Protein AF-A0A2V5JCP9-F1 (afdb_monomer)

Foldseek 3Di:
DVVVVVVVVVVVVVVPVDDPPPDDDDDDDDDDPDDPDVDDDDDDDDDDPPPVPPPDDDDPVRVVVVVVVVQQVCLVVDPVSHRWDADPNDTPD

Secondary structure (DSSP, 8-state):
-HHHHHHHHHHHHHHHTT-----------PPP---------------------------HHHHHHHHHHHHHHHHHHSTTS----EETTEE--

Sequence (93 aa):
MIARLIVILCVSLFLTSGLPLLVVGQLQHPLPLRQPTMQVPPATTASSPQVNVLTREVSNADISAGIKSHISYERRRAADRKFHITYRGKNLA

Radius of gyration: 25.9 Å; Cα c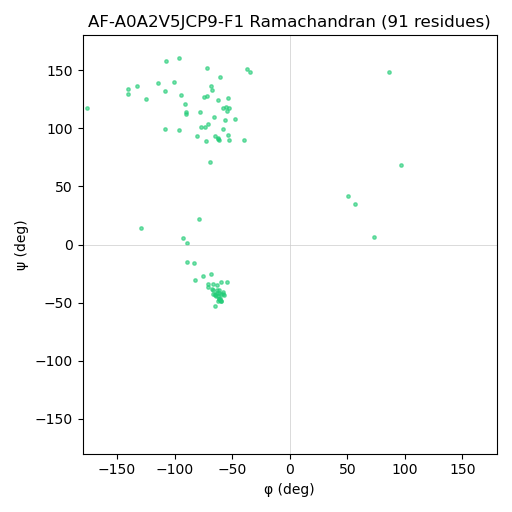ontacts (8 Å, |Δi|>4): 24; chains: 1; bounding box: 51×52×66 Å

Solvent-accessible surface area (backbone atoms only — not comparable to full-atom values): 6447 Å² total; per-residue (Å²): 115,68,72,61,55,54,53,54,52,54,55,55,60,67,67,64,79,70,75,84,78,83,74,87,80,82,94,78,86,80,89,71,93,71,71,91,67,86,77,73,76,86,76,89,68,78,89,62,82,78,70,82,72,74,84,65,92,73,52,72,66,56,54,51,50,51,54,53,49,50,49,53,53,52,11,70,70,34,93,85,58,47,62,75,50,76,54,97,91,36,74,77,101

Structure (mmCIF, N/CA/C/O backbone):
data_AF-A0A2V5JCP9-F1
#
_entry.id   AF-A0A2V5JCP9-F1
#
loop_
_atom_site.group_PDB
_atom_site.id
_atom_site.type_symbol
_atom_site.label_atom_id
_atom_site.label_alt_id
_atom_site.label_comp_id
_atom_site.label_asym_id
_atom_site.label_entity_id
_atom_site.label_seq_id
_atom_site.pdbx_PDB_ins_code
_atom_site.Cartn_x
_atom_site.Cartn_y
_atom_site.Cartn_z
_atom_site.occupancy
_atom_site.B_iso_or_equiv
_atom_site.auth_seq_id
_atom_site.auth_comp_id
_atom_site.auth_asym_id
_atom_site.auth_atom_id
_atom_site.pdbx_PDB_model_num
ATOM 1 N N . MET A 1 1 ? 37.403 10.712 -47.216 1.00 70.75 1 MET A N 1
ATOM 2 C CA . MET A 1 1 ? 37.066 12.025 -46.608 1.00 70.75 1 MET A CA 1
ATOM 3 C C . MET A 1 1 ? 35.753 11.983 -45.825 1.00 70.75 1 MET A C 1
ATOM 5 O O . MET A 1 1 ? 35.748 12.416 -44.683 1.00 70.75 1 MET A O 1
ATOM 9 N N . ILE A 1 2 ? 34.687 11.385 -46.368 1.00 77.38 2 ILE A N 1
ATOM 10 C CA . ILE A 1 2 ? 33.351 11.299 -45.738 1.00 77.38 2 ILE A CA 1
ATOM 11 C C . ILE A 1 2 ? 33.359 10.628 -44.350 1.00 77.38 2 ILE A C 1
ATOM 13 O O . ILE A 1 2 ? 32.782 11.166 -43.412 1.00 77.38 2 ILE A O 1
ATOM 17 N N . ALA A 1 3 ? 34.088 9.521 -44.169 1.00 73.50 3 ALA A N 1
ATOM 18 C CA . ALA A 1 3 ? 34.171 8.841 -42.869 1.00 73.50 3 ALA A CA 1
ATOM 19 C C . ALA A 1 3 ? 34.745 9.730 -41.745 1.00 73.50 3 ALA A C 1
ATOM 21 O O . ALA A 1 3 ? 34.328 9.625 -40.597 1.00 73.50 3 ALA A O 1
ATOM 22 N N . ARG A 1 4 ? 35.658 10.656 -42.078 1.00 74.50 4 ARG A N 1
ATOM 23 C CA . ARG A 1 4 ? 36.209 11.611 -41.104 1.00 74.50 4 ARG A CA 1
ATOM 24 C C . ARG A 1 4 ? 35.178 12.666 -40.691 1.00 74.50 4 ARG A C 1
ATOM 26 O O . ARG A 1 4 ? 35.163 13.051 -39.530 1.00 74.50 4 ARG A O 1
ATOM 33 N N . LEU A 1 5 ? 34.293 13.080 -41.603 1.00 80.00 5 LEU A N 1
ATOM 34 C CA . LEU A 1 5 ? 33.208 14.023 -41.300 1.00 80.00 5 LEU A CA 1
ATOM 35 C C . LEU A 1 5 ? 32.160 13.412 -40.359 1.00 80.00 5 LEU A C 1
ATOM 37 O O . LEU A 1 5 ? 31.698 14.087 -39.444 1.00 80.00 5 LEU A O 1
ATOM 41 N N . ILE A 1 6 ? 31.836 12.127 -40.534 1.00 84.62 6 ILE A N 1
ATOM 42 C CA . ILE A 1 6 ? 30.859 11.419 -39.688 1.00 84.62 6 ILE A CA 1
ATOM 43 C C . ILE A 1 6 ? 31.366 11.302 -38.245 1.00 84.62 6 ILE A C 1
ATOM 45 O O . ILE A 1 6 ? 30.623 11.574 -37.306 1.00 84.62 6 ILE A O 1
ATOM 49 N N . VAL A 1 7 ? 32.646 10.964 -38.060 1.00 83.44 7 VAL A N 1
ATOM 50 C CA . VAL A 1 7 ? 33.245 10.845 -36.720 1.00 83.44 7 VAL A CA 1
ATOM 51 C C . VAL A 1 7 ? 33.240 12.190 -35.987 1.00 83.44 7 VAL A C 1
ATOM 53 O O . VAL A 1 7 ? 32.887 12.238 -34.811 1.00 83.44 7 VAL A O 1
ATOM 56 N N . ILE A 1 8 ? 33.561 13.288 -36.679 1.00 83.38 8 ILE A N 1
ATOM 57 C CA . ILE A 1 8 ? 33.532 14.639 -36.093 1.00 83.38 8 ILE A CA 1
ATOM 58 C C . ILE A 1 8 ? 32.109 15.012 -35.653 1.00 83.38 8 ILE A C 1
ATOM 60 O O . ILE A 1 8 ? 31.920 15.497 -34.536 1.00 83.38 8 ILE A O 1
ATOM 64 N N . LEU A 1 9 ? 31.104 14.727 -36.490 1.00 81.06 9 LEU A N 1
ATOM 65 C CA . LEU A 1 9 ? 29.702 14.992 -36.170 1.00 81.06 9 LEU A CA 1
ATOM 66 C C . LEU A 1 9 ? 29.250 14.212 -34.925 1.00 81.06 9 LEU A C 1
ATOM 68 O O . LEU A 1 9 ? 28.684 14.803 -34.007 1.00 81.06 9 LEU A O 1
ATOM 72 N N . CYS A 1 10 ? 29.568 12.916 -34.844 1.00 78.12 10 CYS A N 1
ATOM 73 C CA . CYS A 1 10 ? 29.228 12.093 -33.683 1.00 78.12 10 CYS A CA 1
ATOM 74 C C . CYS A 1 10 ? 29.875 12.614 -32.392 1.00 78.12 10 CYS A C 1
ATOM 76 O O . CYS A 1 10 ? 29.183 12.765 -31.389 1.00 78.12 10 CYS A O 1
ATOM 78 N N . VAL A 1 11 ? 31.169 12.951 -32.405 1.00 76.44 11 VAL A N 1
ATOM 79 C CA . VAL A 1 11 ? 31.862 13.446 -31.200 1.00 76.44 11 VAL A CA 1
ATOM 80 C C . VAL A 1 11 ? 31.271 14.779 -30.722 1.00 76.44 11 VAL A C 1
ATOM 82 O O . VAL A 1 11 ? 31.076 14.968 -29.522 1.00 76.44 11 VAL A O 1
ATOM 85 N N . SER A 1 12 ? 30.913 15.678 -31.643 1.00 73.56 12 SER A N 1
ATOM 86 C CA . SER A 1 12 ? 30.316 16.976 -31.292 1.00 73.56 12 SER A CA 1
ATOM 87 C C . SER A 1 12 ? 28.921 16.872 -30.653 1.00 73.56 12 SER A C 1
ATOM 89 O O . SER A 1 12 ? 28.603 17.649 -29.747 1.00 73.56 12 SER A O 1
ATOM 91 N N . LEU A 1 13 ? 28.112 15.883 -31.058 1.00 68.25 13 LEU A N 1
ATOM 92 C CA . LEU A 1 13 ? 26.773 15.657 -30.499 1.00 68.25 13 LEU A CA 1
ATOM 93 C C . LEU A 1 13 ? 26.825 15.124 -29.059 1.00 68.25 13 LEU A C 1
ATOM 95 O O . LEU A 1 13 ? 26.006 15.497 -28.223 1.00 68.25 13 LEU A O 1
ATOM 99 N N . PHE A 1 14 ? 27.801 14.265 -28.754 1.00 62.03 14 PHE A N 1
ATOM 100 C CA . PHE A 1 14 ? 27.957 13.700 -27.410 1.00 62.03 14 PHE A CA 1
ATOM 101 C C . PHE A 1 14 ? 28.556 14.699 -26.410 1.00 62.03 14 PHE A C 1
ATOM 103 O O . PHE A 1 14 ? 28.260 14.616 -25.220 1.00 62.03 14 PHE A O 1
ATOM 110 N N . LEU A 1 15 ? 29.349 15.672 -26.872 1.00 60.41 15 LEU A N 1
ATOM 111 C CA . LEU A 1 15 ? 30.005 16.653 -25.999 1.00 60.41 15 LEU A CA 1
ATOM 112 C C . LEU A 1 15 ? 29.108 17.848 -25.616 1.00 60.41 15 LEU A C 1
ATOM 114 O O . LEU A 1 15 ? 29.405 18.556 -24.659 1.00 60.41 15 LEU A O 1
ATOM 118 N N . THR A 1 16 ? 27.998 18.067 -26.327 1.00 57.12 16 THR A N 1
ATOM 119 C CA . THR A 1 16 ? 27.063 19.184 -26.082 1.00 57.12 16 THR A CA 1
ATOM 120 C C . THR A 1 16 ? 25.945 18.859 -25.082 1.00 57.12 16 THR A C 1
ATOM 122 O O . THR A 1 16 ? 25.344 19.773 -24.524 1.00 57.12 16 THR A O 1
ATOM 125 N N . SER A 1 17 ? 25.710 17.582 -24.758 1.00 54.53 17 SER A N 1
ATOM 126 C CA . SER A 1 17 ? 24.654 17.136 -23.827 1.00 54.53 17 SER A CA 1
ATOM 127 C C . SER A 1 17 ? 24.998 17.311 -22.328 1.00 54.53 17 SER A C 1
ATOM 129 O O . SER A 1 17 ? 24.437 16.613 -21.481 1.00 54.53 17 SER A O 1
ATOM 131 N N . GLY A 1 18 ? 25.936 18.198 -21.976 1.00 61.38 18 GLY A N 1
ATOM 132 C CA . GLY A 1 18 ? 26.600 18.194 -20.664 1.00 61.38 18 GLY A CA 1
ATOM 133 C C . GLY A 1 18 ? 26.639 19.507 -19.878 1.00 61.38 18 GLY A C 1
ATOM 134 O O . GLY A 1 18 ? 27.411 19.586 -18.927 1.00 61.38 18 GLY A O 1
ATOM 135 N N . LEU A 1 19 ? 25.858 20.536 -20.221 1.00 58.41 19 LEU A N 1
ATOM 136 C CA . LEU A 1 19 ? 25.856 21.796 -19.461 1.00 58.41 19 LEU A CA 1
ATOM 137 C C . LEU A 1 19 ? 24.559 21.963 -18.651 1.00 58.41 19 LEU A C 1
ATOM 139 O O . LEU A 1 19 ? 23.558 22.419 -19.206 1.00 58.41 19 LEU A O 1
ATOM 143 N N . PRO A 1 20 ? 24.541 21.657 -17.337 1.00 54.72 20 PRO A N 1
ATOM 144 C CA . PRO A 1 20 ? 23.530 22.218 -16.460 1.00 54.72 20 PRO A CA 1
ATOM 145 C C . PRO A 1 20 ? 23.859 23.703 -16.295 1.00 54.72 20 PRO A C 1
ATOM 147 O O . PRO A 1 20 ? 24.807 24.083 -15.607 1.00 54.72 20 PRO A O 1
ATOM 150 N N . LEU A 1 21 ? 23.096 24.549 -16.980 1.00 52.66 21 LEU A N 1
ATOM 151 C CA . LEU A 1 21 ? 23.157 25.993 -16.823 1.00 52.66 21 LEU A CA 1
ATOM 152 C C . LEU A 1 21 ? 22.700 26.344 -15.396 1.00 52.66 21 LEU A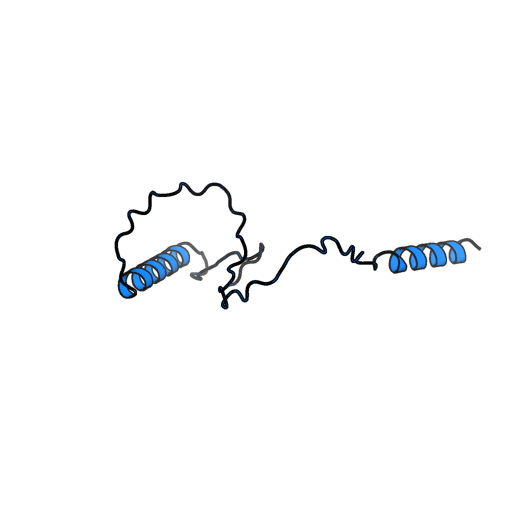 C 1
ATOM 154 O O . LEU A 1 21 ? 21.508 26.484 -15.127 1.00 52.66 21 LEU A O 1
ATOM 158 N N . LEU A 1 22 ? 23.660 26.457 -14.472 1.00 55.22 22 LEU A N 1
ATOM 159 C CA . LEU A 1 22 ? 23.496 27.179 -13.213 1.00 55.22 22 LEU A CA 1
ATOM 160 C C . LEU A 1 22 ? 23.223 28.649 -13.560 1.00 55.22 22 LEU A C 1
ATOM 162 O O . LEU A 1 22 ? 24.142 29.448 -13.719 1.00 55.22 22 LEU A O 1
ATOM 166 N N . VAL A 1 23 ? 21.949 29.011 -13.680 1.00 47.41 23 VAL A N 1
ATOM 167 C CA . VAL A 1 23 ? 21.521 30.407 -13.597 1.00 47.41 23 VAL A CA 1
ATOM 168 C C . VAL A 1 23 ? 21.072 30.666 -12.167 1.00 47.41 23 VAL A C 1
ATOM 170 O O . VAL A 1 23 ? 19.982 30.314 -11.721 1.00 47.41 23 VAL A O 1
ATOM 173 N N . VAL A 1 24 ? 22.025 31.251 -11.446 1.00 51.88 24 VAL A N 1
ATOM 174 C CA . VAL A 1 24 ? 21.867 32.014 -10.215 1.00 51.88 24 VAL A CA 1
ATOM 175 C C . VAL A 1 24 ? 20.819 33.097 -10.454 1.00 51.88 24 VAL A C 1
ATOM 177 O O . VAL A 1 24 ? 21.007 33.989 -11.279 1.00 51.88 24 VAL A O 1
ATOM 180 N N . GLY A 1 25 ? 19.716 33.025 -9.720 1.00 47.66 25 GLY A N 1
ATOM 181 C CA . GLY A 1 25 ? 18.714 34.074 -9.665 1.00 47.66 25 GLY A CA 1
ATOM 182 C C . GLY A 1 25 ? 18.201 34.217 -8.240 1.00 47.66 25 GLY A C 1
ATOM 183 O O . GLY A 1 25 ? 17.751 33.238 -7.657 1.00 47.66 25 GLY A O 1
ATOM 184 N N . GLN A 1 26 ? 18.212 35.460 -7.755 1.00 40.16 26 GLN A N 1
ATOM 185 C CA . GLN A 1 26 ? 17.578 35.974 -6.532 1.00 40.16 26 GLN A CA 1
ATOM 186 C C . GLN A 1 26 ? 18.477 36.081 -5.288 1.00 40.16 26 GLN A C 1
ATOM 188 O O . GLN A 1 26 ? 18.297 35.428 -4.264 1.00 40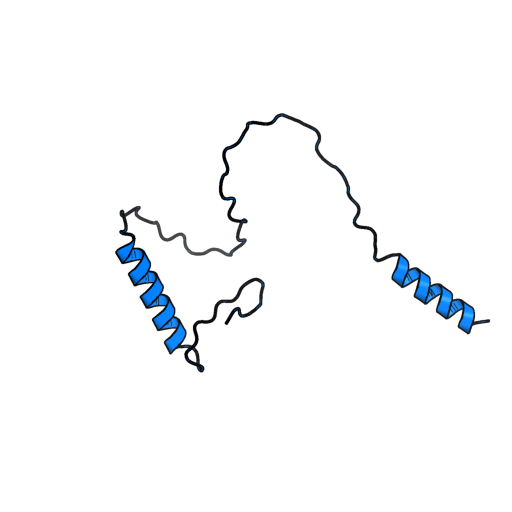.16 26 GLN A O 1
ATOM 193 N N . LEU A 1 27 ? 19.418 37.023 -5.386 1.00 48.66 27 LEU A N 1
ATOM 194 C CA . LEU A 1 27 ? 19.958 37.773 -4.257 1.00 48.66 27 LEU A CA 1
ATOM 195 C C . LEU A 1 27 ? 18.877 38.782 -3.818 1.00 48.66 27 LEU A C 1
ATOM 197 O O . LEU A 1 27 ? 18.722 39.787 -4.502 1.00 48.66 27 LEU A O 1
ATOM 201 N N . GLN A 1 28 ? 18.114 38.516 -2.747 1.00 46.06 28 GLN A N 1
ATOM 202 C CA . GLN A 1 28 ? 17.475 39.544 -1.896 1.00 46.06 28 GLN A CA 1
ATOM 203 C C . GLN A 1 28 ? 16.735 38.944 -0.672 1.00 46.06 28 GLN A C 1
ATOM 205 O O . GLN A 1 28 ? 15.710 38.286 -0.813 1.00 46.06 28 GLN A O 1
ATOM 210 N N . HIS A 1 29 ? 17.227 39.323 0.519 1.00 40.22 29 HIS A N 1
ATOM 211 C CA . HIS A 1 29 ? 16.548 39.414 1.830 1.00 40.22 29 HIS A CA 1
ATOM 212 C C . HIS A 1 29 ? 16.439 38.175 2.757 1.00 40.22 29 HIS A C 1
ATOM 214 O O . HIS A 1 29 ? 16.514 37.035 2.311 1.00 40.22 29 HIS A O 1
ATOM 220 N N . PRO A 1 30 ? 16.439 38.417 4.091 1.00 49.50 30 PRO A N 1
ATOM 221 C CA . PRO A 1 30 ? 17.420 37.875 5.029 1.00 49.50 30 PRO A CA 1
ATOM 222 C C . PRO A 1 30 ? 16.939 36.601 5.720 1.00 49.50 30 PRO A C 1
ATOM 224 O O . PRO A 1 30 ? 15.744 36.340 5.812 1.00 49.50 30 PRO A O 1
ATOM 227 N N . LEU A 1 31 ? 17.891 35.840 6.261 1.00 50.41 31 LEU A N 1
ATOM 228 C CA . LEU A 1 31 ? 17.647 34.695 7.133 1.00 50.41 31 LEU A CA 1
ATOM 229 C C . LEU A 1 31 ? 16.743 35.078 8.321 1.00 50.41 31 LEU A C 1
ATOM 231 O O . LEU A 1 31 ? 17.155 35.894 9.147 1.00 50.41 31 LEU A O 1
ATOM 235 N N . PRO A 1 32 ? 15.628 34.369 8.550 1.00 46.12 32 PRO A N 1
ATOM 236 C CA . PRO A 1 32 ? 15.282 33.926 9.880 1.00 46.12 32 PRO A CA 1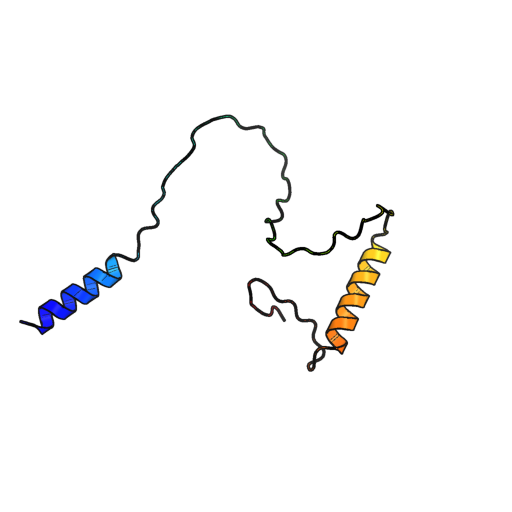
ATOM 237 C C . PRO A 1 32 ? 15.827 32.504 10.048 1.00 46.12 32 PRO A C 1
ATOM 239 O O . PRO A 1 32 ? 15.579 31.624 9.222 1.00 46.12 32 PRO A O 1
ATOM 242 N N . LEU A 1 33 ? 16.575 32.275 11.125 1.00 52.94 33 LEU A N 1
ATOM 243 C CA . LEU A 1 33 ? 16.869 30.943 11.651 1.00 52.94 33 LEU A CA 1
ATOM 244 C C . LEU A 1 33 ? 15.541 30.194 11.858 1.00 52.94 33 LEU A C 1
ATOM 246 O O . LEU A 1 33 ? 14.913 30.301 12.909 1.00 52.94 33 LEU A O 1
ATOM 250 N N . ARG A 1 34 ? 15.064 29.478 10.837 1.00 46.84 34 ARG A N 1
ATOM 251 C CA . ARG A 1 34 ? 13.842 28.684 10.918 1.00 46.84 34 ARG A CA 1
ATOM 252 C C . ARG A 1 34 ? 14.240 27.293 11.388 1.00 46.84 34 ARG A C 1
ATOM 254 O O . ARG A 1 34 ? 14.966 26.581 10.699 1.00 46.84 34 ARG A O 1
ATOM 261 N N . GLN A 1 35 ? 13.774 26.964 12.591 1.00 49.47 35 GLN A N 1
ATOM 262 C CA . GLN A 1 35 ? 13.792 25.639 13.214 1.00 49.47 35 GLN A CA 1
ATOM 263 C C . GLN A 1 35 ? 13.614 24.512 12.186 1.00 49.47 35 GLN A C 1
ATOM 265 O O . GLN A 1 35 ? 12.889 24.722 11.205 1.00 49.47 35 GLN A O 1
ATOM 270 N N . PRO A 1 36 ? 14.210 23.323 12.416 1.00 43.75 36 PRO A N 1
ATOM 271 C CA . PRO A 1 36 ? 14.144 22.200 11.489 1.00 43.75 36 PRO A CA 1
ATOM 272 C C . PRO A 1 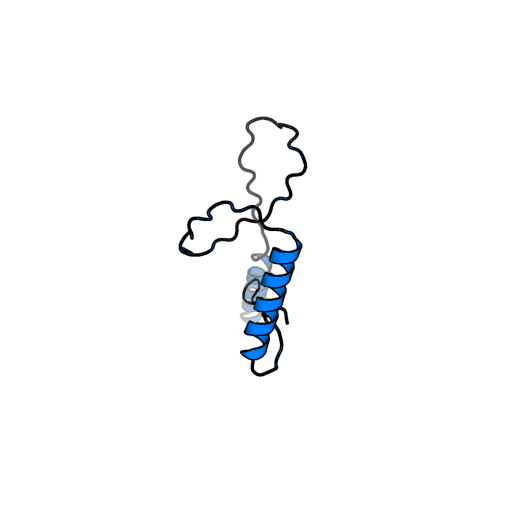36 ? 12.685 21.771 11.321 1.00 43.75 36 PRO A C 1
ATOM 274 O O . PRO A 1 36 ? 12.139 20.962 12.064 1.00 43.75 36 PRO A O 1
ATOM 277 N N . THR A 1 37 ? 12.031 22.374 10.336 1.00 45.28 37 THR A N 1
ATOM 278 C CA . THR A 1 37 ? 10.730 21.959 9.853 1.00 45.28 37 THR A CA 1
ATOM 279 C C . THR A 1 37 ? 11.050 20.750 8.996 1.00 45.28 37 THR A C 1
ATOM 281 O O . THR A 1 37 ? 11.755 20.889 7.998 1.00 45.28 37 THR A O 1
ATOM 284 N N . MET A 1 38 ? 10.602 19.559 9.398 1.00 49.78 38 MET A N 1
ATOM 285 C CA . MET A 1 38 ? 10.616 18.407 8.502 1.00 49.78 38 MET A CA 1
ATOM 286 C C . MET A 1 38 ? 9.795 18.782 7.267 1.00 49.78 38 MET A C 1
ATOM 288 O O . MET A 1 38 ? 8.566 18.817 7.293 1.00 49.78 38 MET A O 1
ATOM 292 N N . GLN A 1 39 ? 10.494 19.165 6.206 1.00 44.09 39 GLN A N 1
ATOM 293 C CA . GLN A 1 39 ? 9.904 19.611 4.962 1.00 44.09 39 GLN A CA 1
ATOM 294 C C . GLN A 1 39 ? 9.507 18.365 4.179 1.00 44.09 39 GLN A C 1
ATOM 296 O O . GLN A 1 39 ? 10.311 17.761 3.474 1.00 44.09 39 GLN A O 1
ATOM 301 N N . VAL A 1 40 ? 8.253 17.950 4.353 1.00 52.50 40 VAL A N 1
ATOM 302 C CA . VAL A 1 40 ? 7.618 16.992 3.449 1.00 52.50 40 VAL A CA 1
ATOM 303 C C . VAL A 1 40 ? 7.561 17.654 2.061 1.00 52.50 40 VAL A C 1
ATOM 305 O O . VAL A 1 40 ? 7.056 18.775 1.955 1.00 52.50 40 VAL A O 1
ATOM 308 N N . PRO A 1 41 ? 8.103 17.029 0.998 1.00 44.22 41 PRO A N 1
ATOM 309 C CA . PRO A 1 41 ? 8.046 17.583 -0.352 1.00 44.22 41 PRO A CA 1
ATOM 310 C C . PRO A 1 41 ? 6.590 17.755 -0.811 1.00 44.22 41 PRO A C 1
ATOM 312 O O . PRO A 1 41 ? 5.760 16.898 -0.496 1.00 44.22 41 PRO A O 1
ATOM 315 N N . PRO A 1 42 ? 6.255 18.811 -1.575 1.00 43.59 42 PRO A N 1
ATOM 316 C CA . PRO A 1 42 ? 4.893 19.032 -2.036 1.00 43.59 42 PRO A CA 1
ATOM 317 C C . PRO A 1 42 ? 4.498 17.917 -3.010 1.00 43.59 42 PRO A C 1
ATOM 319 O O . PRO A 1 42 ? 5.015 17.826 -4.123 1.00 43.59 42 PRO A O 1
ATOM 322 N N . ALA A 1 43 ? 3.588 17.046 -2.577 1.00 41.25 43 ALA A N 1
ATOM 323 C CA . ALA A 1 43 ? 2.971 16.057 -3.442 1.00 41.25 43 ALA A CA 1
ATOM 324 C C . ALA A 1 43 ? 1.907 16.754 -4.294 1.00 41.25 43 ALA A C 1
ATOM 326 O O . ALA A 1 43 ? 0.798 17.033 -3.842 1.00 41.25 43 ALA A O 1
ATOM 327 N N . THR A 1 44 ? 2.256 17.039 -5.546 1.00 53.94 44 THR A N 1
ATOM 328 C CA . THR A 1 44 ? 1.291 17.331 -6.602 1.00 53.94 44 THR A CA 1
ATOM 329 C C . THR A 1 44 ? 0.338 16.144 -6.689 1.00 53.94 44 THR A C 1
ATOM 331 O O . THR A 1 44 ? 0.726 15.073 -7.144 1.00 53.94 44 THR A O 1
ATOM 334 N N . THR A 1 45 ? -0.897 16.296 -6.225 1.00 39.97 45 THR A N 1
ATOM 335 C CA . THR A 1 45 ? -1.944 15.318 -6.512 1.00 39.97 45 THR A CA 1
ATOM 336 C C . THR A 1 45 ? -3.252 16.028 -6.775 1.00 39.97 45 THR A C 1
ATOM 338 O O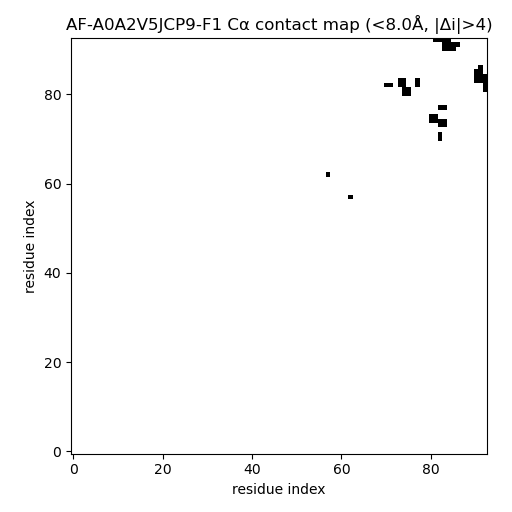 . THR A 1 45 ? -3.634 16.971 -6.085 1.00 39.97 45 THR A O 1
ATOM 341 N N . ALA A 1 46 ? -3.873 15.559 -7.852 1.00 45.31 46 ALA A N 1
ATOM 342 C CA . ALA A 1 46 ? -5.230 15.814 -8.267 1.00 45.31 46 ALA A CA 1
ATOM 343 C C . ALA A 1 46 ? -6.198 15.886 -7.083 1.00 45.31 46 ALA A C 1
ATOM 345 O O . ALA A 1 46 ? -6.001 15.233 -6.060 1.00 45.31 46 ALA A O 1
ATOM 346 N N . SER A 1 47 ? -7.255 16.667 -7.278 1.00 44.75 47 SER A N 1
ATOM 347 C CA . SER A 1 47 ? -8.409 16.827 -6.400 1.00 44.75 47 SER A CA 1
ATOM 348 C C . SER A 1 47 ? -8.867 15.508 -5.761 1.00 44.75 47 SER A C 1
ATOM 350 O O . SER A 1 47 ? -9.719 14.799 -6.292 1.00 44.75 47 SER A O 1
ATOM 352 N N . SER A 1 48 ? -8.318 15.197 -4.589 1.00 47.97 48 SER A N 1
ATOM 353 C CA . SER A 1 48 ? -9.011 14.419 -3.573 1.00 47.97 48 SER A CA 1
ATOM 354 C C . SER A 1 48 ? -10.159 15.295 -3.084 1.00 47.97 48 SER A C 1
ATOM 356 O O . SER A 1 48 ? -9.900 16.466 -2.784 1.00 47.97 48 SER A O 1
ATOM 358 N N . PRO A 1 49 ? -11.404 14.799 -2.963 1.00 45.72 49 PRO A N 1
ATOM 359 C CA . PRO A 1 49 ? -12.399 15.534 -2.205 1.00 45.72 49 PRO A CA 1
ATOM 360 C C . PRO A 1 49 ? -11.798 15.746 -0.815 1.00 45.72 49 PRO A C 1
ATOM 362 O O . PRO A 1 49 ? -11.410 14.787 -0.144 1.00 45.72 49 PRO A O 1
ATOM 365 N N . GLN A 1 50 ? -11.609 17.010 -0.434 1.00 45.84 50 GLN A N 1
ATOM 366 C CA . GLN A 1 50 ? -11.303 17.376 0.938 1.00 45.84 50 GLN A CA 1
ATOM 367 C C . GLN A 1 50 ? -12.509 16.926 1.754 1.00 45.84 50 GLN A C 1
ATOM 369 O O . GLN A 1 50 ? -13.500 17.640 1.883 1.00 45.84 50 GLN A O 1
ATOM 374 N N . VAL A 1 51 ? -12.455 15.688 2.245 1.00 50.97 51 VAL A N 1
ATOM 375 C CA . VAL A 1 51 ? -13.306 15.253 3.340 1.00 50.97 51 VAL A CA 1
ATOM 376 C C . VAL A 1 51 ? -13.028 16.265 4.431 1.00 50.97 51 VAL A C 1
ATOM 378 O O . VAL A 1 51 ? -11.885 16.408 4.856 1.00 50.97 51 VAL A O 1
ATOM 381 N N . ASN A 1 52 ? -14.053 17.036 4.780 1.00 46.78 52 ASN A N 1
ATOM 382 C CA . ASN A 1 52 ? -14.046 17.957 5.898 1.00 46.78 52 ASN A CA 1
ATOM 383 C C . ASN A 1 52 ? -13.620 17.150 7.128 1.00 46.78 52 ASN A C 1
ATOM 385 O O . ASN A 1 52 ? -14.425 16.413 7.701 1.00 46.78 52 ASN A O 1
ATOM 389 N N . VAL A 1 53 ? -12.321 17.175 7.440 1.00 57.53 53 VAL A N 1
ATOM 390 C CA . VAL A 1 53 ? -11.764 16.460 8.578 1.00 57.53 53 VAL A CA 1
ATOM 391 C C . VAL A 1 53 ? -12.226 17.251 9.783 1.00 57.53 53 VAL A C 1
ATOM 393 O O . VAL A 1 53 ? -11.568 18.185 10.228 1.00 57.53 53 VAL A O 1
ATOM 396 N N . LEU A 1 54 ? -13.403 16.881 10.282 1.00 54.75 54 LEU A N 1
ATOM 397 C CA . LEU A 1 54 ? -13.771 17.093 11.665 1.00 54.75 54 LEU A CA 1
ATOM 398 C C . LEU A 1 54 ? -12.572 16.603 12.475 1.00 54.75 54 LEU A C 1
ATOM 400 O O . LEU A 1 54 ? -12.284 15.404 12.471 1.00 54.75 54 LEU A O 1
ATOM 404 N N . THR A 1 55 ? -11.825 17.532 13.068 1.00 56.78 55 THR A N 1
ATOM 405 C CA . THR A 1 55 ? -10.593 17.262 13.812 1.00 56.78 55 THR A CA 1
ATOM 406 C C . THR A 1 55 ? -10.951 16.532 15.103 1.00 56.78 55 THR A C 1
ATOM 408 O O . THR A 1 55 ? -10.954 17.093 16.192 1.00 56.78 55 THR A O 1
ATOM 411 N N . ARG A 1 56 ? -11.360 15.273 14.976 1.00 71.69 56 ARG A N 1
ATOM 412 C CA . ARG A 1 56 ? -11.537 14.361 16.091 1.00 71.69 56 ARG A CA 1
ATOM 413 C C . ARG A 1 56 ? -10.139 13.958 16.527 1.00 71.69 56 ARG A C 1
ATOM 415 O O . ARG A 1 56 ? -9.347 13.514 15.697 1.00 71.69 56 ARG A O 1
ATOM 422 N N . GLU A 1 57 ? -9.837 14.114 17.810 1.00 80.81 57 GLU A N 1
ATOM 423 C CA . GLU A 1 57 ? -8.621 13.536 18.372 1.00 80.81 57 GLU A CA 1
ATOM 424 C C . GLU A 1 57 ? -8.660 12.021 18.138 1.00 80.81 57 GLU A C 1
ATOM 426 O O . GLU A 1 57 ? -9.583 11.328 18.571 1.00 80.81 57 GLU A O 1
ATOM 431 N N . VAL A 1 58 ? -7.695 11.523 17.368 1.00 82.69 58 VAL A N 1
ATOM 432 C CA . VAL A 1 58 ? -7.534 10.103 17.051 1.00 82.69 58 VAL A CA 1
ATOM 433 C C . VAL A 1 58 ? -6.323 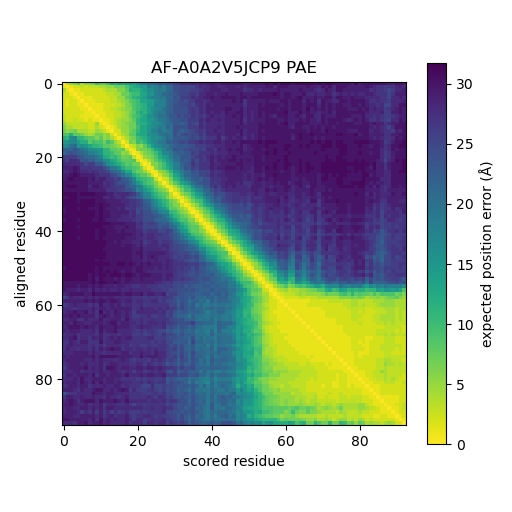9.575 17.804 1.00 82.69 58 VAL A C 1
ATOM 435 O O . VAL A 1 58 ? -5.259 10.194 17.791 1.00 82.69 58 VAL A O 1
ATOM 438 N N . SER A 1 59 ? -6.478 8.436 18.478 1.00 91.19 59 SER A N 1
ATOM 439 C CA . SER A 1 59 ? -5.365 7.810 19.190 1.00 91.19 59 SER A CA 1
ATOM 440 C C . SER A 1 59 ? -4.371 7.200 18.201 1.00 91.19 59 SER A C 1
ATOM 442 O O . SER A 1 59 ? -4.745 6.717 17.130 1.00 91.19 59 SER A O 1
ATOM 444 N N . ASN A 1 60 ? -3.098 7.117 18.593 1.00 93.06 60 ASN A N 1
ATOM 445 C CA . ASN A 1 60 ? -2.081 6.369 17.845 1.00 93.06 60 ASN A CA 1
ATOM 446 C C . ASN A 1 60 ? -2.499 4.910 17.593 1.00 93.06 60 ASN A C 1
ATOM 448 O O . ASN A 1 60 ? -2.160 4.339 16.552 1.00 93.06 60 ASN A O 1
ATOM 452 N N . ALA A 1 61 ? -3.251 4.309 18.522 1.00 94.06 61 ALA A N 1
ATOM 453 C CA . ALA A 1 61 ? -3.794 2.963 18.362 1.00 94.06 61 ALA A CA 1
ATOM 454 C C . ALA A 1 61 ? -4.810 2.892 17.211 1.00 94.06 61 ALA A C 1
ATOM 456 O O . ALA A 1 61 ? -4.737 1.977 16.391 1.00 94.06 61 ALA A O 1
ATOM 457 N N . ASP A 1 62 ? -5.693 3.888 17.104 1.00 92.94 62 ASP A N 1
ATOM 458 C CA . ASP A 1 62 ? -6.709 3.963 16.050 1.00 92.94 62 ASP A CA 1
ATOM 459 C C . ASP A 1 62 ? -6.062 4.175 14.680 1.00 92.94 62 ASP A C 1
ATOM 461 O O . ASP A 1 62 ? -6.411 3.501 13.708 1.00 92.94 62 ASP A O 1
ATOM 465 N N . ILE A 1 63 ? -5.052 5.050 14.613 1.00 93.81 63 ILE A N 1
ATOM 466 C CA . ILE A 1 63 ? -4.262 5.281 13.396 1.00 93.81 63 ILE A CA 1
ATOM 467 C C . ILE A 1 63 ? -3.578 3.979 12.963 1.00 93.81 63 ILE A C 1
ATOM 469 O O . ILE A 1 63 ? -3.687 3.562 11.808 1.00 93.81 63 ILE A O 1
ATOM 473 N N . SER A 1 64 ? -2.915 3.297 13.899 1.00 95.69 64 SER A N 1
ATOM 474 C CA . SER A 1 64 ? -2.219 2.035 13.630 1.00 95.69 64 SER A CA 1
ATOM 475 C C . SER A 1 64 ? -3.184 0.947 13.154 1.00 95.69 64 SER A C 1
ATOM 477 O O . SER A 1 64 ? -2.885 0.218 12.204 1.00 95.69 64 SER A O 1
ATOM 479 N N . ALA A 1 65 ? -4.364 0.855 13.775 1.00 96.69 65 ALA A N 1
ATOM 480 C CA . ALA A 1 65 ? -5.410 -0.082 13.385 1.00 96.69 65 ALA A CA 1
ATOM 481 C C . ALA A 1 65 ? -5.942 0.214 1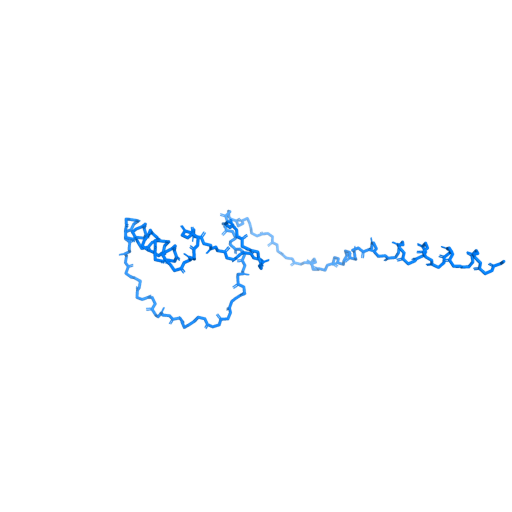1.975 1.00 96.69 65 ALA A C 1
ATOM 483 O O . ALA A 1 65 ? -6.065 -0.708 11.163 1.00 96.69 65 ALA A O 1
ATOM 484 N N . GLY A 1 66 ? -6.187 1.488 11.654 1.00 96.31 66 GLY A N 1
ATOM 485 C CA . GLY A 1 66 ? -6.621 1.927 10.328 1.00 96.31 66 GLY A CA 1
ATOM 486 C C . GLY A 1 66 ? -5.609 1.571 9.239 1.00 96.31 66 GLY A C 1
ATOM 487 O O . GLY A 1 66 ? -5.967 0.934 8.245 1.00 96.31 66 GLY A O 1
ATOM 488 N N . ILE A 1 67 ? -4.327 1.880 9.462 1.00 96.25 67 ILE A N 1
ATOM 489 C CA . ILE A 1 67 ? -3.239 1.548 8.527 1.00 96.25 67 ILE A CA 1
ATOM 490 C C . ILE A 1 67 ? -3.134 0.028 8.341 1.00 96.25 67 ILE A C 1
ATOM 492 O O . ILE A 1 67 ? -3.088 -0.461 7.210 1.00 96.25 67 ILE A O 1
ATOM 496 N N . LYS A 1 68 ? -3.158 -0.747 9.434 1.00 97.12 68 LYS A N 1
ATOM 497 C CA . LYS A 1 68 ? -3.106 -2.217 9.377 1.00 97.12 68 LYS A CA 1
ATOM 498 C C . LYS A 1 68 ? -4.278 -2.799 8.588 1.00 97.12 68 LYS A C 1
ATOM 500 O O . LYS A 1 68 ? -4.083 -3.733 7.802 1.00 97.12 68 LYS A O 1
ATOM 505 N N . SER A 1 69 ? -5.479 -2.263 8.798 1.00 97.50 69 SER A N 1
ATOM 506 C CA . SER A 1 69 ? -6.688 -2.668 8.079 1.00 97.50 69 SER A CA 1
ATOM 507 C C . SER A 1 69 ? -6.550 -2.395 6.582 1.00 97.50 69 SER A C 1
ATOM 509 O O . SER A 1 69 ? -6.730 -3.307 5.775 1.00 97.50 69 SER A O 1
ATOM 511 N N . HIS A 1 70 ? -6.114 -1.188 6.213 1.00 96.38 70 HIS A N 1
ATOM 512 C CA . HIS A 1 70 ? -5.923 -0.797 4.819 1.00 96.38 70 HIS A CA 1
ATOM 513 C C . HIS A 1 70 ? -4.885 -1.672 4.100 1.00 96.38 70 HIS A C 1
ATOM 515 O O . HIS A 1 70 ? -5.177 -2.231 3.045 1.00 96.38 70 HIS A O 1
ATOM 521 N N . ILE A 1 71 ? -3.716 -1.892 4.714 1.00 95.75 71 ILE A N 1
ATOM 522 C CA . ILE A 1 71 ? -2.678 -2.780 4.164 1.00 95.75 71 ILE A CA 1
ATOM 523 C C . ILE A 1 71 ? -3.230 -4.192 3.953 1.00 95.75 71 ILE A C 1
ATOM 525 O O . ILE A 1 71 ? -2.959 -4.828 2.935 1.00 95.75 71 ILE A O 1
ATOM 529 N N . SER A 1 72 ? -4.001 -4.701 4.916 1.00 97.12 72 SER A N 1
ATOM 530 C CA . SER A 1 72 ? -4.590 -6.040 4.833 1.00 97.12 72 SER A CA 1
ATOM 531 C C . SER A 1 72 ? -5.631 -6.137 3.721 1.00 97.12 72 SER A C 1
ATOM 533 O O . SER A 1 72 ? -5.698 -7.158 3.042 1.00 97.12 72 SER A O 1
ATOM 535 N N . TYR A 1 73 ? -6.436 -5.093 3.539 1.00 97.25 73 TYR A N 1
ATOM 536 C CA . TYR A 1 73 ? -7.442 -5.012 2.489 1.00 97.25 73 TYR A CA 1
ATOM 537 C C . TYR A 1 73 ? -6.800 -4.994 1.097 1.00 97.25 73 TYR A C 1
ATOM 539 O O . TYR A 1 73 ? -7.106 -5.864 0.284 1.00 97.25 73 TYR A O 1
ATOM 547 N N . GLU A 1 74 ? -5.848 -4.092 0.852 1.00 95.62 74 GLU A N 1
ATOM 548 C CA . GLU A 1 74 ? -5.159 -3.991 -0.442 1.00 95.62 74 GLU A CA 1
ATOM 549 C C . GLU A 1 74 ? -4.396 -5.276 -0.777 1.00 95.62 74 GLU A C 1
ATOM 551 O O . GLU A 1 74 ? -4.482 -5.790 -1.892 1.00 95.62 74 GLU A O 1
ATOM 556 N N . ARG A 1 75 ? -3.761 -5.893 0.226 1.00 95.94 75 ARG A N 1
ATOM 557 C CA . ARG A 1 75 ? -3.107 -7.196 0.074 1.00 95.94 75 ARG A CA 1
ATOM 558 C C . ARG A 1 75 ? -4.059 -8.292 -0.401 1.00 95.94 75 ARG A C 1
ATOM 560 O O . ARG A 1 75 ? -3.670 -9.122 -1.209 1.00 95.94 75 ARG A O 1
ATOM 567 N N . ARG A 1 76 ? -5.297 -8.335 0.102 1.00 96.44 76 ARG A N 1
ATOM 568 C CA . ARG A 1 76 ? -6.284 -9.348 -0.322 1.00 96.44 76 ARG A CA 1
ATOM 569 C C . ARG A 1 76 ? -6.739 -9.152 -1.766 1.00 96.44 76 ARG A C 1
ATOM 571 O O . ARG A 1 76 ? -7.191 -10.112 -2.377 1.00 96.44 76 ARG A O 1
ATOM 578 N N . ARG A 1 77 ? -6.655 -7.924 -2.283 1.00 94.62 77 ARG A N 1
ATOM 579 C CA . ARG A 1 77 ? -7.026 -7.585 -3.663 1.00 94.62 77 ARG A CA 1
ATOM 580 C C . ARG A 1 77 ? -5.906 -7.894 -4.649 1.00 94.62 77 ARG A C 1
ATOM 582 O O . ARG A 1 77 ? -6.192 -8.206 -5.800 1.00 94.62 77 ARG A O 1
ATOM 589 N N . ALA A 1 78 ? -4.655 -7.810 -4.206 1.00 93.56 78 ALA A N 1
ATOM 590 C CA . ALA A 1 78 ? -3.496 -8.165 -5.010 1.00 93.56 78 ALA A CA 1
ATOM 591 C C . ALA A 1 78 ? -3.439 -9.682 -5.268 1.00 93.56 78 ALA A C 1
ATOM 593 O O . ALA A 1 78 ? -3.633 -10.494 -4.361 1.00 93.56 78 ALA A O 1
ATOM 594 N N . ALA A 1 79 ? -3.139 -10.069 -6.510 1.00 94.69 79 ALA A N 1
ATOM 595 C CA . ALA A 1 79 ? -3.100 -11.473 -6.927 1.00 94.69 79 ALA A CA 1
ATOM 596 C C . ALA A 1 79 ? -2.022 -12.288 -6.188 1.00 94.69 79 ALA A C 1
ATOM 598 O O . ALA A 1 79 ? -2.227 -13.457 -5.866 1.00 94.69 79 ALA A O 1
ATOM 599 N N . ASP A 1 80 ? -0.890 -11.660 -5.877 1.00 94.94 80 ASP A N 1
ATOM 600 C CA . ASP A 1 80 ? 0.250 -12.263 -5.183 1.00 94.94 80 ASP A CA 1
ATOM 601 C C . ASP A 1 80 ? 0.160 -12.155 -3.651 1.00 94.94 80 ASP A C 1
ATOM 603 O O . ASP A 1 80 ? 1.052 -12.611 -2.932 1.00 94.94 80 ASP A O 1
ATOM 607 N N . ARG A 1 81 ? -0.926 -11.561 -3.139 1.00 94.56 81 ARG A N 1
ATOM 608 C CA . ARG A 1 81 ? -1.141 -11.290 -1.717 1.00 94.56 81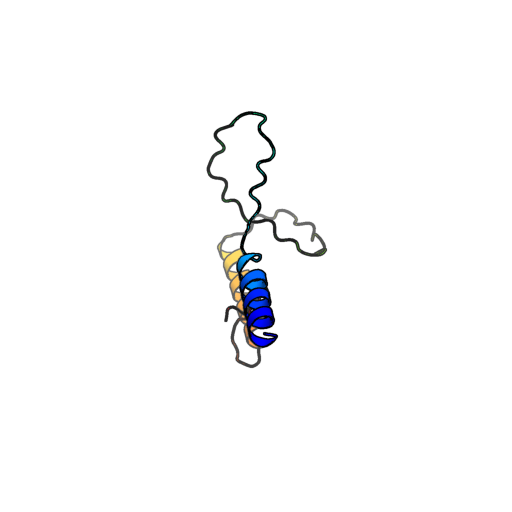 ARG A CA 1
ATOM 609 C C . ARG A 1 81 ? -0.026 -10.444 -1.094 1.00 94.56 81 ARG A C 1
ATOM 611 O O . ARG A 1 81 ? 0.290 -10.633 0.086 1.00 94.56 81 ARG A O 1
ATOM 618 N N . LYS A 1 82 ? 0.548 -9.495 -1.839 1.00 94.44 82 LYS A N 1
ATOM 619 C CA . LYS A 1 82 ? 1.478 -8.485 -1.319 1.00 94.44 82 LYS A CA 1
ATOM 620 C C . LYS A 1 82 ? 0.836 -7.105 -1.263 1.00 94.44 82 LYS A C 1
ATOM 622 O O . LYS A 1 82 ? -0.173 -6.823 -1.900 1.00 94.44 82 LYS A O 1
ATOM 627 N N . PHE A 1 83 ? 1.390 -6.248 -0.411 1.00 95.50 83 PHE A N 1
ATOM 628 C CA . PHE A 1 83 ? 0.987 -4.848 -0.363 1.00 95.50 83 PHE A CA 1
ATOM 629 C C . PHE A 1 83 ? 1.861 -4.062 -1.331 1.00 95.50 83 PHE A C 1
ATOM 631 O O . PHE A 1 83 ? 3.053 -3.922 -1.078 1.00 95.50 83 PHE A O 1
ATOM 638 N N . HIS A 1 84 ? 1.271 -3.557 -2.411 1.00 94.75 84 HIS A N 1
ATOM 639 C CA . HIS A 1 84 ? 1.969 -2.730 -3.387 1.00 94.75 84 HIS A CA 1
ATOM 640 C C . HIS A 1 84 ? 1.661 -1.257 -3.164 1.00 94.75 84 HIS A C 1
ATOM 642 O O . HIS A 1 84 ? 0.515 -0.873 -2.940 1.00 94.75 84 HIS A O 1
ATOM 648 N N . ILE A 1 85 ? 2.683 -0.422 -3.308 1.00 93.38 85 ILE A N 1
ATOM 649 C CA . ILE A 1 85 ? 2.526 1.025 -3.382 1.00 93.38 85 ILE A CA 1
ATOM 650 C C . ILE A 1 85 ? 3.342 1.545 -4.556 1.00 93.38 85 ILE A C 1
ATOM 652 O O . ILE A 1 85 ? 4.477 1.119 -4.783 1.00 93.38 85 ILE A O 1
ATOM 656 N N . THR A 1 86 ? 2.750 2.455 -5.324 1.00 94.12 86 THR A N 1
ATOM 657 C CA . THR A 1 86 ? 3.450 3.104 -6.431 1.00 94.12 86 THR A CA 1
ATOM 658 C C . THR A 1 86 ? 4.102 4.380 -5.927 1.00 94.12 86 THR A C 1
ATOM 660 O O . THR A 1 86 ? 3.421 5.289 -5.458 1.00 94.12 86 THR A O 1
ATOM 663 N N . TYR A 1 87 ? 5.420 4.472 -6.059 1.00 93.69 87 TYR A N 1
ATOM 664 C CA . TYR A 1 87 ? 6.186 5.674 -5.767 1.00 93.69 87 TYR A CA 1
ATOM 665 C C . TYR A 1 87 ? 7.018 6.061 -6.984 1.00 93.69 87 TYR A C 1
ATOM 667 O O . TYR A 1 87 ? 7.779 5.254 -7.515 1.00 93.69 87 TYR A O 1
ATOM 675 N N . ARG A 1 88 ? 6.860 7.306 -7.452 1.00 95.62 88 ARG A N 1
ATOM 676 C CA . ARG A 1 88 ? 7.526 7.822 -8.666 1.00 95.62 88 ARG A CA 1
ATOM 677 C C . ARG A 1 88 ? 7.344 6.905 -9.887 1.00 95.62 88 ARG A C 1
ATOM 679 O O . ARG A 1 88 ? 8.286 6.651 -10.631 1.00 95.62 88 ARG A O 1
ATOM 686 N N . GLY A 1 89 ? 6.131 6.374 -10.056 1.00 93.62 89 GLY A N 1
ATOM 687 C CA . GLY A 1 89 ? 5.784 5.474 -11.161 1.00 93.62 89 GLY A CA 1
ATOM 688 C C . GLY A 1 89 ? 6.354 4.057 -11.042 1.00 93.62 89 GLY A C 1
ATOM 689 O O . GLY A 1 89 ? 6.219 3.278 -11.979 1.00 93.62 89 GLY A O 1
ATOM 690 N N . LYS A 1 90 ? 6.984 3.707 -9.914 1.00 92.75 90 LYS A N 1
ATOM 691 C CA . LYS A 1 90 ? 7.535 2.372 -9.663 1.00 92.75 90 LYS A CA 1
ATOM 692 C C . LYS A 1 90 ? 6.795 1.691 -8.525 1.00 92.75 90 LYS A C 1
ATOM 694 O O . LYS A 1 90 ? 6.498 2.323 -7.515 1.00 92.75 90 LYS A O 1
ATOM 699 N N . ASN A 1 91 ? 6.529 0.402 -8.687 1.00 92.88 91 ASN A N 1
ATOM 700 C CA . ASN A 1 91 ? 6.043 -0.436 -7.600 1.00 92.88 91 ASN A CA 1
ATOM 701 C C . ASN A 1 91 ? 7.193 -0.671 -6.606 1.00 92.88 91 ASN A C 1
ATOM 703 O O . ASN A 1 91 ? 8.291 -1.029 -7.029 1.00 92.88 91 ASN A O 1
ATOM 707 N N . LEU A 1 92 ? 6.962 -0.402 -5.321 1.00 90.12 92 LEU A N 1
ATOM 708 C CA . LEU A 1 92 ? 7.975 -0.543 -4.267 1.00 90.12 92 LEU A CA 1
ATOM 709 C C . LEU A 1 92 ? 7.966 -1.905 -3.554 1.00 90.12 92 LEU A C 1
ATOM 711 O O . LEU A 1 92 ? 8.684 -2.060 -2.567 1.00 90.12 92 LEU A O 1
ATOM 715 N N . ALA A 1 93 ? 7.148 -2.857 -3.999 1.00 84.44 93 ALA A N 1
ATOM 716 C CA . ALA A 1 93 ? 6.964 -4.149 -3.337 1.00 84.44 93 ALA A CA 1
ATOM 717 C C . ALA A 1 93 ? 7.469 -5.343 -4.152 1.00 84.44 93 ALA A C 1
ATOM 719 O O . ALA A 1 93 ? 7.614 -5.201 -5.387 1.00 84.44 93 ALA A O 1
#

pLDDT: mean 71.35, std 20.99, range [39.97, 97.5]

Mean predicted aligned error: 20.13 Å